Protein AF-A0A2E4YVD0-F1 (afdb_monomer_lite)

Structure (mmCIF, N/CA/C/O backbone):
data_AF-A0A2E4YVD0-F1
#
_entry.id   AF-A0A2E4YVD0-F1
#
loop_
_atom_site.group_PDB
_atom_site.id
_atom_site.type_symbol
_atom_site.label_atom_id
_atom_site.label_alt_id
_atom_site.label_comp_id
_atom_site.label_asym_id
_atom_site.label_entity_id
_atom_site.label_seq_id
_atom_site.pdbx_PDB_ins_code
_atom_site.Cartn_x
_atom_site.Cartn_y
_atom_site.Cartn_z
_atom_site.occupancy
_atom_site.B_iso_or_equiv
_atom_site.auth_seq_id
_atom_site.auth_comp_id
_atom_site.auth_asym_id
_atom_site.auth_atom_id
_atom_site.pdbx_PDB_model_num
ATOM 1 N N . MET A 1 1 ? -2.097 6.123 -30.247 1.00 41.38 1 MET A N 1
ATOM 2 C CA . MET A 1 1 ? -0.777 6.631 -29.823 1.00 41.38 1 MET A CA 1
ATOM 3 C C . MET A 1 1 ? -0.815 6.851 -28.323 1.00 41.38 1 MET A C 1
ATOM 5 O O . MET A 1 1 ? -1.571 7.723 -27.912 1.00 41.38 1 MET A O 1
ATOM 9 N N . PRO A 1 2 ? -0.069 6.087 -27.513 1.00 35.62 2 PRO A N 1
ATOM 10 C CA . PRO A 1 2 ? 0.129 6.422 -26.116 1.00 35.62 2 PRO A CA 1
ATOM 11 C C . PRO A 1 2 ? 1.490 7.094 -25.900 1.00 35.62 2 PRO A C 1
ATOM 13 O O . PRO A 1 2 ? 2.482 6.815 -26.574 1.00 35.62 2 PRO A O 1
ATOM 16 N N . SER A 1 3 ? 1.457 8.047 -24.979 1.00 34.56 3 SER A N 1
ATOM 17 C CA . SER A 1 3 ? 2.511 8.966 -24.577 1.00 34.56 3 SER A CA 1
ATOM 18 C C . SER A 1 3 ? 3.773 8.243 -24.097 1.00 34.56 3 SER A C 1
ATOM 20 O O . SER A 1 3 ? 3.730 7.473 -23.145 1.00 34.56 3 SER A O 1
ATOM 22 N N . ARG A 1 4 ? 4.912 8.542 -24.733 1.00 48.78 4 ARG A N 1
ATOM 23 C CA . ARG A 1 4 ? 6.251 8.249 -24.206 1.00 48.78 4 ARG A CA 1
ATOM 24 C C . ARG A 1 4 ? 6.602 9.266 -23.115 1.00 48.78 4 ARG A C 1
ATOM 26 O O . ARG A 1 4 ? 6.643 10.455 -23.429 1.00 48.78 4 ARG A O 1
ATOM 33 N N . ARG A 1 5 ? 6.915 8.779 -21.906 1.00 38.34 5 ARG A N 1
ATOM 34 C CA . ARG A 1 5 ? 7.848 9.286 -20.857 1.00 38.34 5 ARG A CA 1
ATOM 35 C C . ARG A 1 5 ? 7.338 8.751 -19.505 1.00 38.34 5 ARG A C 1
ATOM 37 O O . ARG A 1 5 ? 6.190 9.005 -19.177 1.00 38.34 5 ARG A O 1
ATOM 44 N N . ARG A 1 6 ? 8.129 8.027 -18.713 1.00 40.31 6 ARG A N 1
ATOM 45 C CA . ARG A 1 6 ? 9.456 8.423 -18.222 1.00 40.31 6 ARG A CA 1
ATOM 46 C C . ARG A 1 6 ? 10.427 7.239 -18.132 1.00 40.31 6 ARG A C 1
ATOM 48 O O . ARG A 1 6 ? 10.101 6.192 -17.603 1.00 40.31 6 ARG A O 1
ATOM 55 N N . PHE A 1 7 ? 11.624 7.479 -18.656 1.00 41.34 7 PHE A N 1
ATOM 56 C CA . PHE A 1 7 ? 12.872 6.900 -18.170 1.00 41.34 7 PHE A CA 1
ATOM 57 C C . PHE A 1 7 ? 13.114 7.477 -16.768 1.00 41.34 7 PHE A C 1
ATOM 59 O O . PHE A 1 7 ? 12.978 8.697 -16.627 1.00 41.34 7 PHE A O 1
ATOM 66 N N . TYR A 1 8 ? 13.507 6.657 -15.796 1.00 37.94 8 TYR A N 1
ATOM 67 C CA . TYR A 1 8 ? 14.060 7.114 -14.518 1.00 37.94 8 TYR A CA 1
ATOM 68 C C . TYR A 1 8 ? 15.591 6.928 -14.564 1.00 37.94 8 TYR A C 1
ATOM 70 O O . TYR A 1 8 ? 16.071 5.799 -14.566 1.00 37.94 8 TYR A O 1
ATOM 78 N N . PRO A 1 9 ? 16.376 8.014 -14.749 1.00 37.69 9 PRO A N 1
ATOM 79 C CA . PRO A 1 9 ? 17.818 7.974 -14.982 1.00 37.69 9 PRO A CA 1
ATOM 80 C C . PRO A 1 9 ? 18.617 8.407 -13.739 1.00 37.69 9 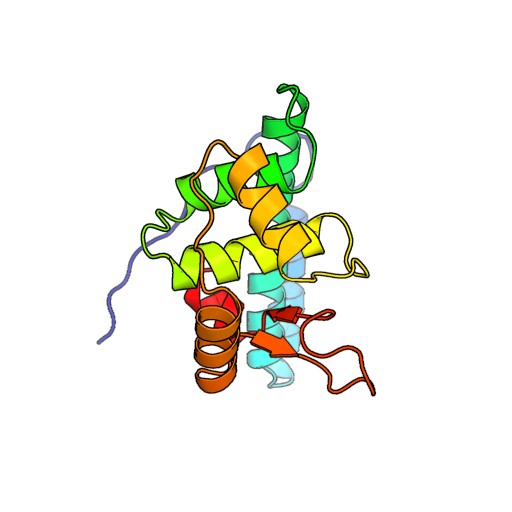PRO A C 1
ATOM 82 O O . PRO A 1 9 ? 19.444 9.318 -13.795 1.00 37.69 9 PRO A O 1
ATOM 85 N N . SER A 1 10 ? 18.370 7.749 -12.618 1.00 39.62 10 SER A N 1
ATOM 86 C CA . SER A 1 10 ? 19.106 7.868 -11.358 1.00 39.62 10 SER A CA 1
ATOM 87 C C . SER A 1 10 ? 18.782 6.568 -10.635 1.00 39.62 10 SER A C 1
ATOM 89 O O . SER A 1 10 ? 17.618 6.368 -10.353 1.00 39.62 10 SER A O 1
ATOM 91 N N . VAL A 1 11 ? 19.655 5.562 -10.531 1.00 43.06 11 VAL A N 1
ATOM 92 C CA . VAL A 1 11 ? 20.504 5.354 -9.336 1.00 43.06 11 VAL A CA 1
ATOM 93 C C . VAL A 1 11 ? 21.575 4.262 -9.606 1.00 43.06 11 VAL A C 1
ATOM 95 O O . VAL A 1 11 ? 22.081 3.595 -8.725 1.00 43.06 11 VAL A O 1
ATOM 98 N N . LEU A 1 12 ? 22.073 4.116 -10.839 1.00 41.41 12 LEU A N 1
ATOM 99 C CA . LEU A 1 12 ? 23.092 3.090 -11.171 1.00 41.41 12 LEU A CA 1
ATOM 100 C C . LEU A 1 12 ? 24.544 3.513 -10.864 1.00 41.41 12 LEU A C 1
ATOM 102 O O . LEU A 1 12 ? 25.450 3.341 -11.681 1.00 41.41 12 LEU A O 1
ATOM 106 N N . LYS A 1 13 ? 24.784 4.150 -9.714 1.00 40.31 13 LYS A N 1
ATOM 107 C CA . LYS A 1 13 ? 26.133 4.543 -9.271 1.00 40.31 13 LYS A CA 1
ATOM 108 C C . LYS A 1 13 ? 26.234 4.558 -7.751 1.00 40.31 13 LYS A C 1
ATOM 110 O O . LYS A 1 13 ? 26.283 5.636 -7.162 1.00 40.31 13 LYS A O 1
ATOM 115 N N . ARG A 1 14 ? 26.366 3.393 -7.133 1.00 42.78 14 ARG A N 1
ATOM 116 C CA . ARG A 1 14 ? 27.206 3.134 -5.949 1.00 42.78 14 ARG A CA 1
ATOM 117 C C . ARG A 1 14 ? 27.085 1.649 -5.624 1.00 42.78 14 ARG A C 1
ATOM 119 O O . ARG A 1 14 ? 26.132 1.027 -6.045 1.00 42.78 14 ARG A O 1
ATOM 126 N N . GLU A 1 15 ? 28.096 1.103 -4.962 1.00 37.88 15 GLU A N 1
ATOM 127 C CA . GLU A 1 15 ? 28.134 -0.299 -4.525 1.00 37.88 15 GLU A CA 1
ATOM 128 C C . GLU A 1 15 ? 28.306 -1.360 -5.626 1.00 37.88 15 GLU A C 1
ATOM 130 O O . GLU A 1 15 ? 27.468 -2.226 -5.758 1.00 37.88 15 GLU A O 1
ATOM 135 N N . GLY A 1 16 ? 29.415 -1.333 -6.382 1.00 40.91 16 GLY A N 1
ATOM 136 C CA . GLY A 1 16 ? 30.195 -2.525 -6.803 1.00 40.91 16 GLY A CA 1
ATOM 137 C C . GLY A 1 16 ? 29.531 -3.792 -7.388 1.00 40.91 16 GLY A C 1
ATOM 138 O O . GLY A 1 16 ? 30.249 -4.765 -7.604 1.00 40.91 16 GLY A O 1
ATOM 139 N N . VAL A 1 17 ? 28.232 -3.809 -7.659 1.00 44.00 17 VAL A N 1
ATOM 140 C CA . VAL A 1 17 ? 27.525 -4.806 -8.449 1.00 44.00 17 VAL A CA 1
ATOM 141 C C . VAL A 1 17 ? 27.811 -4.445 -9.893 1.00 44.00 17 VAL A C 1
ATOM 143 O O . VAL A 1 17 ? 27.677 -3.285 -10.299 1.00 44.00 17 VAL A O 1
ATOM 146 N N . ASP A 1 18 ? 28.275 -5.419 -10.669 1.00 43.25 18 ASP A N 1
ATOM 147 C CA . ASP A 1 18 ? 28.475 -5.224 -12.096 1.00 43.25 18 ASP A CA 1
ATOM 148 C C . ASP A 1 18 ? 27.095 -5.105 -12.758 1.00 43.25 18 ASP A C 1
ATOM 150 O O . ASP A 1 18 ? 26.485 -6.074 -13.201 1.00 43.25 18 ASP A O 1
ATOM 154 N N . THR A 1 19 ? 26.563 -3.886 -12.736 1.00 42.09 19 THR A N 1
ATOM 155 C CA . THR A 1 19 ? 25.286 -3.492 -13.344 1.00 42.09 19 THR A CA 1
ATOM 156 C C . THR A 1 19 ? 25.254 -3.773 -14.843 1.00 42.09 19 THR A C 1
ATOM 158 O O . THR A 1 19 ? 24.177 -3.876 -15.420 1.00 42.09 19 THR A O 1
ATOM 161 N N . GLU A 1 20 ? 26.415 -3.930 -15.485 1.00 45.88 20 GLU A N 1
ATOM 162 C CA . GLU A 1 20 ? 26.503 -4.399 -16.862 1.00 45.88 20 GLU A CA 1
ATOM 163 C C . GLU A 1 20 ? 26.180 -5.895 -16.948 1.00 45.88 20 GLU A C 1
ATOM 165 O O . GLU A 1 20 ? 25.508 -6.298 -17.888 1.00 45.88 20 GLU A O 1
ATOM 170 N N . PHE A 1 21 ? 26.565 -6.691 -15.944 1.00 37.34 21 PHE A N 1
ATOM 171 C CA . PHE A 1 21 ? 26.339 -8.136 -15.861 1.00 37.34 21 PHE A CA 1
ATOM 172 C C . PHE A 1 21 ? 24.881 -8.499 -15.549 1.00 37.34 21 PHE A C 1
ATOM 174 O O . PHE A 1 21 ? 24.301 -9.302 -16.270 1.00 37.34 21 PHE A O 1
ATOM 181 N N . VAL A 1 22 ? 24.254 -7.858 -14.552 1.00 44.34 22 VAL A N 1
ATOM 182 C CA . VAL A 1 22 ? 22.814 -8.049 -14.252 1.00 44.34 22 VAL A CA 1
ATOM 183 C C . VAL A 1 22 ? 21.962 -7.635 -15.456 1.00 44.34 22 VAL A C 1
ATOM 185 O O . VAL A 1 22 ? 21.057 -8.350 -15.880 1.00 44.34 22 VAL A O 1
ATOM 188 N N . ARG A 1 23 ? 22.318 -6.516 -16.094 1.00 45.94 23 ARG A N 1
ATOM 189 C CA . ARG A 1 23 ? 21.665 -6.040 -17.316 1.00 45.94 23 ARG A CA 1
ATOM 190 C C . ARG A 1 23 ? 21.893 -6.970 -18.511 1.00 45.94 23 ARG A C 1
ATOM 192 O O . ARG A 1 23 ? 20.965 -7.156 -19.296 1.00 45.94 23 ARG A O 1
ATOM 199 N N . LEU A 1 24 ? 23.086 -7.557 -18.649 1.00 47.72 24 LEU A N 1
ATOM 200 C CA . LEU A 1 24 ? 23.384 -8.540 -19.694 1.00 47.72 24 LEU A CA 1
ATOM 201 C C . LEU A 1 24 ? 22.616 -9.844 -19.481 1.00 47.72 24 LEU A C 1
ATOM 203 O O . LEU A 1 24 ? 22.123 -10.397 -20.458 1.00 47.72 24 LEU A O 1
ATOM 207 N N . ASP A 1 25 ? 22.517 -10.332 -18.244 1.00 50.22 25 ASP A N 1
ATOM 208 C CA . ASP A 1 25 ? 21.791 -11.563 -17.923 1.00 50.22 25 ASP A CA 1
ATOM 209 C C . ASP A 1 25 ? 20.289 -11.379 -18.177 1.00 50.22 25 ASP A C 1
ATOM 211 O O . ASP A 1 25 ? 19.681 -12.209 -18.854 1.00 50.22 25 ASP A O 1
ATOM 215 N N . ILE A 1 26 ? 19.706 -10.241 -17.780 1.00 52.19 26 ILE A N 1
ATOM 216 C CA . ILE A 1 26 ? 18.311 -9.897 -18.104 1.00 52.19 26 ILE A CA 1
ATOM 217 C C . ILE A 1 26 ? 18.105 -9.754 -19.625 1.00 52.19 26 ILE A C 1
ATOM 219 O O . ILE A 1 26 ? 17.111 -10.250 -20.158 1.00 52.19 26 ILE A O 1
ATOM 223 N N . GLU A 1 27 ? 19.034 -9.133 -20.364 1.00 54.91 27 GLU A N 1
ATOM 224 C CA . GLU A 1 27 ? 18.951 -9.041 -21.832 1.00 54.91 27 GLU A CA 1
ATOM 225 C C . GLU A 1 27 ? 19.084 -10.414 -22.518 1.00 54.91 27 GLU A C 1
ATOM 227 O O . GLU A 1 27 ? 18.364 -10.697 -23.480 1.00 54.91 27 GLU A O 1
ATOM 232 N N . HIS A 1 28 ? 19.977 -11.283 -22.038 1.00 53.81 28 HIS A N 1
ATOM 233 C CA . HIS A 1 28 ? 20.247 -12.594 -22.631 1.00 53.81 28 HIS A CA 1
ATOM 234 C C . HIS A 1 28 ? 19.127 -13.599 -22.330 1.00 53.81 28 HIS A C 1
ATOM 236 O O . HIS A 1 28 ? 18.687 -14.333 -23.222 1.00 53.81 28 HIS A O 1
ATOM 242 N N . GLU A 1 29 ? 18.623 -13.626 -21.095 1.00 53.66 29 GLU A N 1
ATOM 243 C CA . GLU A 1 29 ? 17.485 -14.464 -20.712 1.00 53.66 29 GLU A CA 1
ATOM 244 C C . GLU A 1 29 ? 16.168 -13.923 -21.269 1.00 53.66 29 GLU A C 1
ATOM 246 O O . GLU A 1 29 ? 15.368 -14.701 -21.790 1.00 53.66 29 GLU A O 1
ATOM 251 N N . GLY A 1 30 ? 15.995 -12.599 -21.313 1.00 55.78 30 GLY A N 1
ATOM 252 C CA . GLY A 1 30 ? 14.864 -11.947 -21.969 1.00 55.78 30 GLY A CA 1
ATOM 253 C C . GLY A 1 30 ? 14.760 -12.299 -23.455 1.00 55.78 30 GLY A C 1
ATOM 254 O O . GLY A 1 30 ? 13.661 -12.543 -23.954 1.00 55.78 30 GLY A O 1
ATOM 255 N N . GLN A 1 31 ? 15.888 -12.424 -24.168 1.00 57.69 31 GLN A N 1
ATOM 256 C CA . GLN A 1 31 ? 15.892 -12.930 -25.547 1.00 57.69 31 GLN A CA 1
ATOM 257 C C . GLN A 1 31 ? 15.474 -14.403 -25.645 1.00 57.69 31 GLN A C 1
ATOM 259 O O . GLN A 1 31 ? 14.759 -14.752 -26.584 1.00 57.69 31 GLN A O 1
ATOM 264 N N . ARG A 1 32 ? 15.855 -15.263 -24.689 1.00 54.97 32 ARG A N 1
ATOM 265 C CA . ARG A 1 32 ? 15.375 -16.659 -24.648 1.00 54.97 32 ARG A CA 1
ATOM 266 C C . ARG A 1 32 ? 13.869 -16.736 -24.396 1.00 54.97 32 ARG A C 1
ATOM 268 O O . ARG A 1 32 ? 13.174 -17.431 -25.130 1.00 54.97 32 ARG A O 1
ATOM 275 N N . TRP A 1 33 ? 13.349 -15.974 -23.441 1.00 54.06 33 TRP A N 1
ATOM 276 C CA . TRP A 1 33 ? 11.920 -15.954 -23.108 1.00 54.06 33 TRP A CA 1
ATOM 277 C C . TRP A 1 33 ? 11.053 -15.341 -24.220 1.00 54.06 33 TRP A C 1
ATOM 279 O O . TRP A 1 33 ? 9.952 -15.822 -24.490 1.00 54.06 33 TRP A O 1
ATOM 289 N N . LEU A 1 34 ? 11.571 -14.342 -24.946 1.00 57.97 34 LEU A N 1
ATOM 290 C CA . LEU A 1 34 ? 10.938 -13.807 -26.159 1.00 57.97 34 LEU A CA 1
ATOM 291 C C . LEU A 1 34 ? 10.873 -14.838 -27.298 1.00 57.97 34 LEU A C 1
ATOM 293 O O . LEU A 1 34 ? 9.924 -14.815 -28.082 1.00 57.97 34 LEU A O 1
ATOM 297 N N . ILE A 1 35 ? 11.856 -15.740 -27.396 1.00 58.88 35 ILE A N 1
ATOM 298 C CA . ILE A 1 35 ? 11.856 -16.852 -28.363 1.00 58.88 35 ILE A CA 1
ATOM 299 C C . ILE A 1 35 ? 10.859 -17.946 -27.945 1.00 58.88 35 ILE A C 1
ATOM 301 O O . ILE A 1 35 ? 10.233 -18.560 -28.809 1.00 58.88 35 ILE A O 1
ATOM 305 N N . GLU A 1 36 ? 10.677 -18.167 -26.641 1.00 58.19 36 GLU A N 1
ATOM 306 C CA . GLU A 1 36 ? 9.733 -19.145 -26.077 1.00 58.19 36 GLU A CA 1
ATOM 307 C C . GLU A 1 36 ? 8.274 -18.644 -26.044 1.00 58.19 36 GLU A C 1
ATOM 309 O O . GLU A 1 36 ? 7.352 -19.445 -25.896 1.00 58.19 36 GLU A O 1
ATOM 314 N N . GLY A 1 37 ? 8.049 -17.349 -26.303 1.00 54.22 37 GLY A N 1
ATOM 315 C CA . GLY A 1 37 ? 6.736 -16.770 -26.605 1.00 54.22 37 GLY A CA 1
ATOM 316 C C . GLY A 1 37 ? 5.976 -16.195 -25.412 1.00 54.22 37 GLY A C 1
ATOM 317 O O . GLY A 1 37 ? 4.810 -15.835 -25.569 1.00 54.22 37 GLY A O 1
ATOM 318 N N . ASP A 1 38 ? 6.612 -16.068 -24.249 1.00 67.00 38 ASP A N 1
ATOM 319 C CA . ASP A 1 38 ? 5.931 -15.681 -23.011 1.00 67.00 38 ASP A CA 1
ATOM 320 C C . ASP A 1 38 ? 6.320 -14.257 -22.575 1.00 67.00 38 ASP A C 1
ATOM 322 O O . ASP A 1 38 ? 7.031 -14.026 -21.597 1.00 67.00 38 ASP A O 1
ATOM 326 N N . LEU A 1 39 ? 5.878 -13.270 -23.365 1.00 62.47 39 LEU A N 1
ATOM 327 C CA . LEU A 1 39 ? 6.110 -11.840 -23.112 1.00 62.47 39 LEU A CA 1
ATOM 328 C C . LEU A 1 39 ? 5.628 -11.415 -21.714 1.00 62.47 39 LEU A C 1
ATOM 330 O O . LEU A 1 39 ? 6.244 -10.552 -21.094 1.00 62.47 39 LEU A O 1
ATOM 334 N N . ASP A 1 40 ? 4.573 -12.051 -21.204 1.00 62.69 40 ASP A N 1
ATOM 335 C CA . ASP A 1 40 ? 4.034 -11.781 -19.872 1.00 62.69 40 ASP A CA 1
ATOM 336 C C . ASP A 1 40 ? 5.003 -12.218 -18.761 1.00 62.69 40 ASP A C 1
ATOM 338 O O . ASP A 1 40 ? 5.065 -11.568 -17.719 1.00 62.69 40 ASP A O 1
ATOM 342 N N . ILE A 1 41 ? 5.800 -13.275 -18.972 1.00 67.31 41 ILE A N 1
ATOM 343 C CA . ILE A 1 41 ? 6.865 -13.671 -18.034 1.00 67.31 41 ILE A CA 1
ATOM 344 C C . ILE A 1 41 ? 7.992 -12.639 -18.036 1.00 67.31 41 ILE A C 1
ATOM 346 O O . ILE A 1 41 ? 8.452 -12.245 -16.968 1.00 67.31 41 ILE A O 1
ATOM 350 N N . VAL A 1 42 ? 8.409 -12.180 -19.220 1.00 65.56 42 VAL A N 1
ATOM 351 C CA . VAL A 1 42 ? 9.481 -11.180 -19.358 1.00 65.56 42 VAL A CA 1
ATOM 352 C C . VAL A 1 42 ? 9.097 -9.872 -18.672 1.00 65.56 42 VAL A C 1
ATOM 354 O O . VAL A 1 42 ? 9.893 -9.322 -17.919 1.00 65.56 42 VAL A O 1
ATOM 357 N N . LEU A 1 43 ? 7.880 -9.380 -18.922 1.00 65.38 43 LEU A N 1
ATOM 358 C CA . LEU A 1 43 ? 7.396 -8.132 -18.334 1.00 65.38 43 LEU A CA 1
ATOM 359 C C . LEU A 1 43 ? 7.281 -8.239 -16.813 1.00 65.38 43 LEU A C 1
ATOM 361 O O . LEU A 1 43 ? 7.795 -7.370 -16.124 1.00 65.38 43 LEU A O 1
ATOM 365 N N . ARG A 1 44 ? 6.717 -9.338 -16.291 1.00 66.75 44 ARG A N 1
ATOM 366 C CA . ARG A 1 44 ? 6.627 -9.562 -14.841 1.00 66.75 44 ARG A CA 1
ATOM 367 C C . ARG A 1 44 ? 7.999 -9.561 -14.172 1.00 66.75 44 ARG A C 1
ATOM 369 O O . ARG A 1 44 ? 8.155 -8.960 -13.123 1.00 66.75 44 ARG A O 1
ATOM 376 N N . ARG A 1 45 ? 8.990 -10.206 -14.794 1.00 67.31 45 ARG A N 1
ATOM 377 C CA . ARG A 1 45 ? 10.363 -10.251 -14.279 1.00 67.31 45 ARG A CA 1
ATOM 378 C C . ARG A 1 45 ? 10.995 -8.860 -14.242 1.00 67.31 45 ARG A C 1
ATOM 380 O O . ARG A 1 45 ? 11.640 -8.516 -13.269 1.00 67.31 45 ARG A O 1
ATOM 387 N N . ILE A 1 46 ? 10.808 -8.065 -15.297 1.00 67.75 46 ILE A N 1
ATOM 388 C CA . ILE A 1 46 ? 11.312 -6.686 -15.342 1.00 67.75 46 ILE A CA 1
ATOM 389 C C . ILE A 1 46 ? 10.644 -5.831 -14.258 1.00 67.75 46 ILE A C 1
ATOM 391 O O . ILE A 1 46 ? 11.344 -5.084 -13.585 1.00 67.75 46 ILE A O 1
ATOM 395 N N . ASP A 1 47 ? 9.327 -5.957 -14.079 1.00 66.75 47 ASP A N 1
ATOM 396 C CA . ASP A 1 47 ? 8.586 -5.230 -13.042 1.00 66.75 47 ASP A CA 1
ATOM 397 C C . ASP A 1 47 ? 9.062 -5.648 -11.629 1.00 66.75 47 ASP A C 1
ATOM 399 O O . ASP A 1 47 ? 9.312 -4.792 -10.786 1.00 66.75 47 ASP A O 1
ATOM 403 N N . GLU A 1 48 ? 9.289 -6.947 -11.386 1.00 71.69 48 GLU A N 1
ATOM 404 C CA . GLU A 1 48 ? 9.837 -7.470 -10.120 1.00 71.69 48 GLU A CA 1
ATOM 405 C C . GLU A 1 48 ? 11.227 -6.899 -9.790 1.00 71.69 48 GLU A C 1
ATOM 407 O O . GLU A 1 48 ? 11.454 -6.478 -8.659 1.00 71.69 48 GLU A O 1
ATOM 412 N N . GLU A 1 49 ? 12.138 -6.851 -10.766 1.00 72.25 49 GLU A N 1
ATOM 413 C CA . GLU A 1 49 ? 13.499 -6.324 -10.568 1.00 72.25 49 GLU A CA 1
ATOM 414 C C . GLU A 1 49 ? 13.480 -4.803 -10.327 1.00 72.25 49 GLU A C 1
ATOM 416 O O . GLU A 1 49 ? 14.195 -4.298 -9.466 1.00 72.25 49 GLU A O 1
ATOM 421 N N . ILE A 1 50 ? 12.619 -4.058 -11.035 1.00 70.00 50 ILE A N 1
ATOM 422 C CA . ILE A 1 50 ? 12.440 -2.613 -10.805 1.00 70.00 50 ILE A CA 1
ATOM 423 C C . ILE A 1 50 ? 11.903 -2.351 -9.392 1.00 70.00 50 ILE A C 1
ATOM 425 O O . ILE A 1 50 ? 12.352 -1.423 -8.719 1.00 70.00 50 ILE A O 1
ATOM 429 N N . GLU A 1 51 ? 10.930 -3.143 -8.945 1.00 70.50 51 GLU A N 1
ATOM 430 C CA . GLU A 1 51 ? 10.367 -3.046 -7.599 1.00 70.50 51 GLU A CA 1
ATOM 431 C C . GLU A 1 51 ? 11.427 -3.346 -6.528 1.00 70.50 51 GLU A C 1
ATOM 433 O O . GLU A 1 51 ? 11.509 -2.618 -5.536 1.00 70.50 51 GLU A O 1
ATOM 438 N N . GLU A 1 52 ? 12.258 -4.372 -6.734 1.00 72.75 52 GLU A N 1
ATOM 439 C CA . GLU A 1 52 ? 13.355 -4.729 -5.829 1.00 72.75 52 GLU A CA 1
ATOM 440 C C . GLU A 1 52 ? 14.390 -3.600 -5.716 1.00 72.75 52 GLU A C 1
ATOM 442 O O . GLU A 1 52 ? 14.701 -3.190 -4.596 1.00 72.75 52 GLU A O 1
ATOM 447 N N . ASP A 1 53 ? 14.818 -3.015 -6.840 1.00 70.81 53 ASP A N 1
ATOM 448 C CA . ASP A 1 53 ? 15.745 -1.874 -6.872 1.00 70.81 53 ASP A CA 1
ATOM 449 C C . ASP A 1 53 ? 15.197 -0.665 -6.086 1.00 70.81 53 ASP A C 1
ATOM 451 O O . ASP A 1 53 ? 15.899 -0.061 -5.267 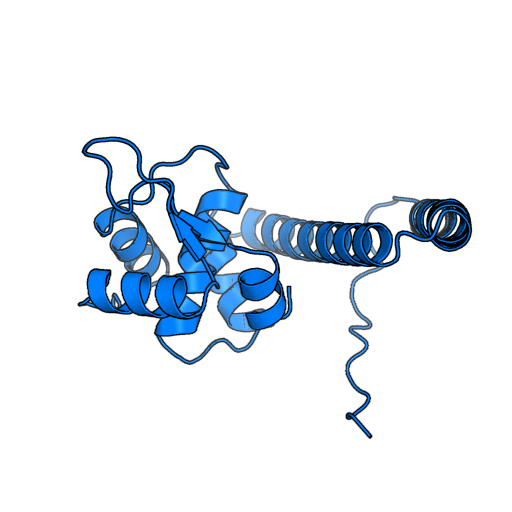1.00 70.81 53 ASP A O 1
ATOM 455 N N . ILE A 1 54 ? 13.921 -0.312 -6.302 1.00 71.75 54 ILE A N 1
ATOM 456 C CA . ILE A 1 54 ? 13.262 0.803 -5.598 1.00 71.75 54 ILE A CA 1
ATOM 457 C C . ILE A 1 54 ? 13.208 0.523 -4.092 1.00 71.75 54 ILE A C 1
ATOM 459 O O . ILE A 1 54 ? 13.487 1.404 -3.274 1.00 71.75 54 ILE A O 1
ATOM 463 N N . LEU A 1 55 ? 12.836 -0.698 -3.698 1.00 69.50 55 LEU A N 1
ATOM 464 C CA . LEU A 1 55 ? 12.744 -1.075 -2.290 1.00 69.50 55 LEU A CA 1
ATOM 465 C C . LEU A 1 55 ? 14.119 -1.120 -1.615 1.00 69.50 55 LEU A C 1
ATOM 467 O O . LEU A 1 55 ? 14.220 -0.714 -0.455 1.00 69.50 55 LEU A O 1
ATOM 471 N N . GLU A 1 56 ? 15.164 -1.569 -2.310 1.00 72.75 56 GLU A N 1
ATOM 472 C CA . GLU A 1 56 ? 16.533 -1.583 -1.796 1.00 72.75 56 GLU A CA 1
ATOM 473 C C . GLU A 1 56 ? 17.055 -0.160 -1.559 1.00 72.75 56 GLU A C 1
ATOM 475 O O . GLU A 1 56 ? 17.541 0.132 -0.463 1.00 72.75 56 GLU A O 1
ATOM 480 N N . GLU A 1 57 ? 16.864 0.764 -2.507 1.00 67.75 57 GLU A N 1
ATOM 481 C CA . GLU A 1 57 ? 17.250 2.174 -2.347 1.00 67.75 57 GLU A CA 1
ATOM 482 C C . GLU A 1 57 ? 16.519 2.837 -1.168 1.00 67.75 57 GLU A C 1
ATOM 484 O O . GLU A 1 57 ? 17.116 3.547 -0.344 1.00 67.75 57 GLU A O 1
ATOM 489 N N . ILE A 1 58 ? 15.216 2.579 -1.053 1.00 67.69 58 ILE A N 1
ATOM 490 C CA . ILE A 1 58 ? 14.403 3.070 0.058 1.00 67.69 58 ILE A CA 1
ATOM 491 C C . ILE A 1 58 ? 14.894 2.472 1.379 1.00 67.69 58 ILE A C 1
ATOM 493 O O . ILE A 1 58 ? 15.012 3.191 2.377 1.00 67.69 58 ILE A O 1
ATOM 497 N N . ALA A 1 59 ? 15.218 1.179 1.412 1.00 66.69 59 ALA A N 1
ATOM 498 C CA . ALA A 1 59 ? 15.762 0.520 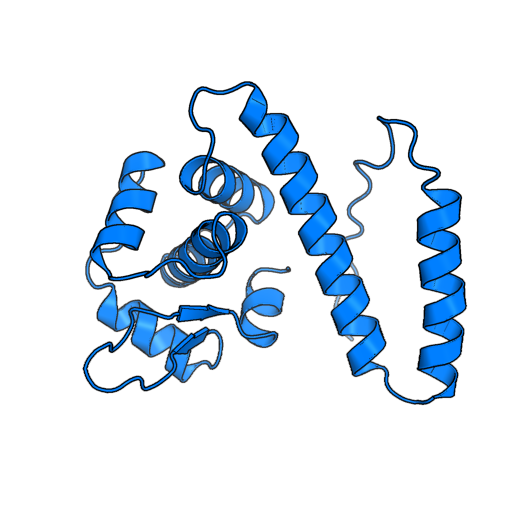2.592 1.00 66.69 59 ALA A CA 1
ATOM 499 C C . ALA A 1 59 ? 17.128 1.105 2.986 1.00 66.69 59 ALA A C 1
ATOM 501 O O . ALA A 1 59 ? 17.381 1.339 4.166 1.00 66.69 59 ALA A O 1
ATOM 502 N N . GLU A 1 60 ? 18.011 1.393 2.030 1.00 68.00 60 GLU A N 1
ATOM 503 C CA . GLU A 1 60 ? 19.295 2.046 2.296 1.00 68.00 60 GLU A CA 1
ATOM 504 C C . GLU A 1 60 ? 19.147 3.475 2.816 1.00 68.00 60 GLU A C 1
ATOM 506 O O . GLU A 1 60 ? 19.833 3.858 3.767 1.00 68.00 60 GLU A O 1
ATOM 511 N N . SER A 1 61 ? 18.210 4.237 2.258 1.00 61.12 61 SER A N 1
ATOM 512 C CA . SER A 1 61 ? 17.923 5.605 2.691 1.00 61.12 61 SER A CA 1
ATOM 513 C C . SER A 1 61 ? 17.319 5.633 4.102 1.00 61.12 61 SER A C 1
ATOM 515 O O . SER A 1 61 ? 17.724 6.434 4.949 1.00 61.12 61 SER A O 1
ATOM 517 N N . THR A 1 62 ? 16.422 4.690 4.403 1.00 57.25 62 THR A N 1
ATOM 518 C CA . THR A 1 62 ? 15.742 4.580 5.706 1.00 57.25 62 THR A CA 1
ATOM 519 C C . THR A 1 62 ? 16.595 3.939 6.804 1.00 57.25 62 THR A C 1
ATOM 521 O O . THR A 1 62 ? 16.325 4.185 7.975 1.00 57.25 62 THR A O 1
ATOM 524 N N . LYS A 1 63 ? 17.685 3.215 6.488 1.00 55.03 63 LYS A N 1
ATOM 525 C CA . LYS A 1 63 ? 18.668 2.722 7.488 1.00 55.03 63 LYS A CA 1
ATOM 526 C C . LYS A 1 63 ? 19.291 3.842 8.335 1.00 55.03 63 LYS A C 1
ATOM 528 O O . LYS A 1 63 ? 19.845 3.561 9.398 1.00 55.03 63 LYS A O 1
ATOM 533 N N . THR A 1 64 ? 19.246 5.088 7.861 1.00 48.78 64 THR A N 1
ATOM 534 C CA . THR A 1 64 ? 19.799 6.255 8.567 1.00 48.78 64 THR A CA 1
ATOM 535 C C . THR A 1 64 ? 18.790 6.986 9.455 1.00 48.78 64 THR A C 1
ATOM 537 O O . THR A 1 64 ? 19.203 7.758 10.321 1.00 48.78 64 THR A O 1
ATOM 540 N N . GLU A 1 65 ? 17.493 6.708 9.305 1.00 46.50 65 GLU A N 1
ATOM 541 C CA . GLU A 1 65 ? 16.422 7.303 10.104 1.00 46.50 65 GLU A CA 1
ATOM 542 C C . GLU A 1 65 ? 15.869 6.286 11.116 1.00 46.50 65 GLU A C 1
ATOM 544 O O . GLU A 1 65 ? 15.819 5.086 10.863 1.00 46.50 65 GLU A O 1
ATOM 549 N N . GLU A 1 66 ? 15.408 6.742 12.285 1.00 47.31 66 GLU A N 1
ATOM 550 C CA . GLU A 1 66 ? 14.804 5.880 13.322 1.00 47.31 66 GLU A CA 1
ATOM 551 C C . GLU A 1 66 ? 13.511 5.159 12.856 1.00 47.31 66 GLU A C 1
ATOM 553 O O . GLU A 1 66 ? 12.956 4.341 13.591 1.00 47.31 66 GLU A O 1
ATOM 558 N N . VAL A 1 67 ? 13.042 5.417 11.628 1.00 50.72 67 VAL A N 1
ATOM 559 C CA . VAL A 1 67 ? 11.849 4.830 10.996 1.00 50.72 67 VAL A CA 1
ATOM 560 C C . VAL A 1 67 ? 12.234 3.631 10.112 1.00 50.72 67 VAL A C 1
ATOM 562 O O . VAL A 1 67 ? 11.892 3.546 8.936 1.00 50.72 67 VAL A O 1
ATOM 565 N N . GLY A 1 68 ? 12.964 2.671 10.680 1.00 58.72 68 GLY A N 1
ATOM 566 C CA . GLY A 1 68 ? 13.230 1.390 10.025 1.00 58.72 68 GLY A CA 1
ATOM 567 C C . GLY A 1 68 ? 11.994 0.486 10.077 1.00 58.72 68 GLY A C 1
ATOM 568 O O . GLY A 1 68 ? 11.590 0.055 11.155 1.00 58.72 68 GLY A O 1
ATOM 569 N N . GLY A 1 69 ? 11.374 0.197 8.930 1.00 79.19 69 GLY A N 1
ATOM 570 C CA . GLY A 1 69 ? 10.236 -0.725 8.825 1.00 79.19 69 GLY A CA 1
ATOM 571 C C . GLY A 1 69 ? 9.191 -0.292 7.797 1.00 79.19 69 GLY A C 1
ATOM 572 O O . GLY A 1 69 ? 9.437 0.573 6.959 1.00 79.19 69 GLY A O 1
ATOM 573 N N . ALA A 1 70 ? 7.991 -0.872 7.877 1.00 85.44 70 ALA A N 1
ATOM 574 C CA . ALA A 1 70 ? 6.949 -0.666 6.868 1.00 85.44 70 ALA A CA 1
ATOM 575 C C . ALA A 1 70 ? 6.530 0.808 6.731 1.00 85.44 70 ALA A C 1
ATOM 577 O O . ALA A 1 70 ? 6.192 1.239 5.635 1.00 85.44 70 ALA A O 1
ATOM 578 N N . ALA A 1 71 ? 6.560 1.590 7.820 1.00 88.88 71 ALA A N 1
ATOM 579 C CA . ALA A 1 71 ? 6.199 3.012 7.803 1.00 88.88 71 ALA A CA 1
ATOM 580 C C . ALA A 1 71 ? 7.217 3.877 7.038 1.00 88.88 71 ALA A C 1
ATOM 582 O O . ALA A 1 71 ? 6.817 4.818 6.352 1.00 88.88 71 ALA A O 1
ATOM 583 N N . GLY A 1 72 ? 8.508 3.535 7.113 1.00 86.69 72 GLY A N 1
ATOM 584 C CA . GLY A 1 72 ? 9.566 4.198 6.348 1.00 86.69 72 GLY A CA 1
ATOM 585 C C . GLY A 1 72 ? 9.425 3.904 4.858 1.00 86.69 72 GLY A C 1
ATOM 586 O O . GLY A 1 72 ? 9.354 4.831 4.057 1.00 86.69 72 GLY A O 1
ATOM 587 N N . ILE A 1 73 ? 9.244 2.622 4.508 1.00 88.00 73 ILE A N 1
ATOM 588 C CA . ILE A 1 73 ? 8.978 2.192 3.124 1.00 88.00 73 ILE A CA 1
ATOM 589 C C . ILE A 1 73 ? 7.728 2.881 2.573 1.00 88.00 73 ILE A C 1
ATOM 591 O O . ILE A 1 73 ? 7.736 3.417 1.469 1.00 88.00 73 ILE A O 1
ATOM 595 N N . PHE A 1 74 ? 6.656 2.909 3.362 1.00 92.38 74 PHE A N 1
ATOM 596 C CA . PHE A 1 74 ? 5.406 3.550 2.980 1.00 92.38 74 PHE A CA 1
ATOM 597 C C . PHE A 1 74 ? 5.578 5.044 2.700 1.00 92.38 74 PHE A C 1
ATOM 599 O O . PHE A 1 74 ? 5.083 5.531 1.688 1.00 92.38 74 PHE A O 1
ATOM 606 N N . THR A 1 75 ? 6.291 5.768 3.564 1.00 90.62 75 THR A N 1
ATOM 607 C CA . THR A 1 75 ? 6.507 7.213 3.398 1.00 90.62 75 THR A CA 1
ATOM 608 C C . THR A 1 75 ? 7.373 7.506 2.176 1.00 90.62 75 THR A C 1
ATOM 610 O O . THR A 1 75 ? 7.005 8.349 1.364 1.00 90.62 75 THR A O 1
ATOM 613 N N . ALA A 1 76 ? 8.461 6.759 1.990 1.00 87.00 76 ALA A N 1
ATOM 614 C CA . ALA A 1 76 ? 9.341 6.929 0.840 1.00 87.00 76 ALA A CA 1
ATOM 615 C C . ALA A 1 76 ? 8.623 6.639 -0.488 1.00 87.00 76 ALA A C 1
ATOM 617 O O . ALA A 1 76 ? 8.697 7.435 -1.421 1.00 87.00 76 ALA A O 1
ATOM 618 N N . LEU A 1 77 ? 7.840 5.556 -0.558 1.00 87.94 77 LEU A N 1
ATOM 619 C CA . LEU A 1 77 ? 7.059 5.244 -1.756 1.00 87.94 77 LEU A CA 1
ATOM 620 C C . LEU A 1 77 ? 5.944 6.267 -2.021 1.00 87.94 77 LEU A C 1
ATOM 622 O O . LEU A 1 77 ? 5.621 6.530 -3.177 1.00 87.94 77 LEU A O 1
ATOM 626 N N . LEU A 1 78 ? 5.330 6.845 -0.979 1.00 90.06 78 LEU A N 1
ATOM 627 C CA . LEU A 1 78 ? 4.338 7.913 -1.158 1.00 90.06 78 LEU A CA 1
ATOM 628 C C . LEU A 1 78 ? 4.949 9.135 -1.847 1.00 90.06 78 LEU A C 1
ATOM 630 O O . LEU A 1 78 ? 4.279 9.754 -2.675 1.00 90.06 78 LEU A O 1
ATOM 634 N N . GLU A 1 79 ? 6.182 9.481 -1.473 1.00 86.94 79 GLU A N 1
ATOM 635 C CA . GLU A 1 79 ? 6.923 10.611 -2.028 1.00 86.94 79 GLU A CA 1
ATOM 636 C C . GLU A 1 79 ? 7.408 10.326 -3.453 1.00 86.94 79 GLU A C 1
ATOM 638 O O . GLU A 1 79 ? 7.174 11.147 -4.340 1.00 86.94 79 GLU A O 1
ATOM 643 N N . GLU A 1 80 ? 7.999 9.153 -3.696 1.00 84.44 80 GLU A N 1
ATOM 644 C CA . GLU A 1 80 ? 8.541 8.780 -5.010 1.00 84.44 80 GLU A CA 1
ATOM 645 C C . GLU A 1 80 ? 7.439 8.626 -6.072 1.00 84.44 80 GLU A C 1
ATOM 647 O O . GLU A 1 80 ? 7.561 9.109 -7.200 1.00 84.44 80 GLU A O 1
ATOM 652 N N . LEU A 1 81 ? 6.316 8.002 -5.703 1.00 85.06 81 LEU A N 1
ATOM 653 C CA . LEU A 1 81 ? 5.209 7.727 -6.623 1.00 85.06 81 LEU A CA 1
ATOM 654 C C . LEU A 1 81 ? 4.174 8.870 -6.702 1.00 85.06 81 LEU A C 1
ATOM 656 O O . LEU A 1 81 ? 3.205 8.762 -7.457 1.00 85.06 81 LEU A O 1
ATOM 660 N N . ASP A 1 82 ? 4.346 9.956 -5.935 1.00 85.50 82 ASP A N 1
ATOM 661 C CA . ASP A 1 82 ? 3.415 11.100 -5.843 1.00 85.50 82 ASP A CA 1
ATOM 662 C C . ASP A 1 82 ? 1.950 10.666 -5.581 1.00 85.50 82 ASP A C 1
ATOM 664 O O . ASP A 1 82 ? 0.984 11.103 -6.222 1.00 85.50 82 ASP A O 1
ATOM 668 N N . VAL A 1 83 ? 1.758 9.737 -4.635 1.00 86.62 83 VAL A N 1
ATOM 669 C CA . VAL A 1 83 ? 0.454 9.102 -4.380 1.00 86.62 83 VAL A CA 1
ATOM 670 C C . VAL A 1 83 ? -0.416 9.955 -3.448 1.00 86.62 83 VAL A C 1
ATOM 672 O O . VAL A 1 83 ? -0.342 9.915 -2.215 1.00 86.62 83 VAL A O 1
ATOM 675 N N . LEU A 1 84 ? -1.342 10.705 -4.050 1.00 85.31 84 LEU A N 1
ATOM 676 C CA 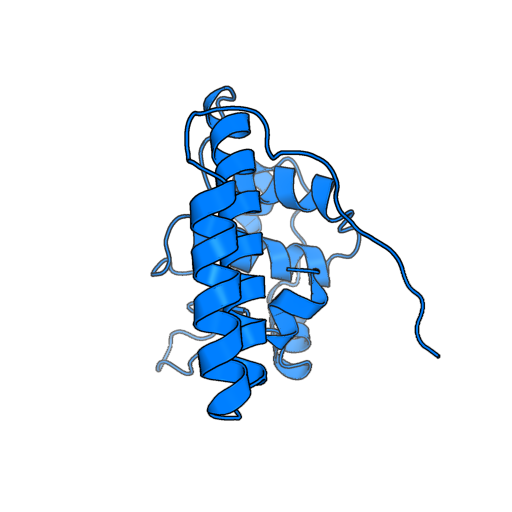. LEU A 1 84 ? -2.181 11.668 -3.327 1.00 85.31 84 LEU A CA 1
ATOM 677 C C . LEU A 1 84 ? -3.546 11.125 -2.877 1.00 85.31 84 LEU A C 1
ATOM 679 O O . LEU A 1 84 ? -4.113 11.622 -1.895 1.00 85.31 84 LEU A O 1
ATOM 683 N N . ARG A 1 85 ? -4.146 10.155 -3.586 1.00 90.56 85 ARG A N 1
ATOM 684 C CA . ARG A 1 85 ? -5.538 9.757 -3.305 1.00 90.56 85 ARG A CA 1
ATOM 685 C C . ARG A 1 85 ? -5.587 8.600 -2.320 1.00 90.56 85 ARG A C 1
ATOM 687 O O . ARG A 1 85 ? -4.874 7.610 -2.415 1.00 90.56 85 ARG A O 1
ATOM 694 N N . ARG A 1 86 ? -6.543 8.690 -1.394 1.00 91.81 86 ARG A N 1
ATOM 695 C CA . ARG A 1 86 ? -6.728 7.721 -0.303 1.00 91.81 86 ARG A CA 1
ATOM 696 C C . ARG A 1 86 ? -6.800 6.248 -0.731 1.00 91.81 86 ARG A C 1
ATOM 698 O O . ARG A 1 86 ? -6.201 5.444 -0.027 1.00 91.81 86 ARG A O 1
ATOM 705 N N . PRO A 1 87 ? -7.495 5.857 -1.818 1.00 91.38 87 PRO A N 1
ATOM 706 C CA . PRO A 1 87 ? -7.505 4.460 -2.249 1.00 91.38 87 PRO A CA 1
ATOM 707 C C . PRO A 1 87 ? -6.115 3.946 -2.634 1.00 91.38 87 PRO A C 1
ATOM 709 O O . PRO A 1 87 ? -5.766 2.836 -2.255 1.00 91.38 87 PRO A O 1
ATOM 712 N N . GLU A 1 88 ? -5.327 4.757 -3.341 1.00 92.44 88 GLU A N 1
ATOM 713 C CA . GLU A 1 88 ? -3.968 4.395 -3.754 1.00 92.44 88 GLU A CA 1
ATOM 714 C C . GLU A 1 88 ? -3.017 4.380 -2.550 1.00 92.44 88 GLU A C 1
ATOM 716 O O . GLU A 1 88 ? -2.220 3.464 -2.421 1.00 92.44 88 GLU A O 1
ATOM 721 N N . GLN A 1 89 ? -3.182 5.292 -1.584 1.00 94.62 89 GLN A N 1
ATOM 722 C CA . GLN A 1 89 ? -2.432 5.240 -0.320 1.00 94.62 89 GLN A CA 1
ATOM 723 C C . GLN A 1 89 ? -2.734 3.964 0.485 1.00 94.62 89 GLN A C 1
ATOM 725 O O . GLN A 1 89 ? -1.853 3.416 1.133 1.00 94.62 89 GLN A O 1
ATOM 730 N N . VAL A 1 90 ? -3.980 3.472 0.465 1.00 94.62 90 VAL A N 1
ATOM 731 C CA . VAL A 1 90 ? -4.330 2.185 1.099 1.00 94.62 90 VAL A CA 1
ATOM 732 C C . VAL A 1 90 ? -3.708 1.013 0.340 1.00 94.62 90 VAL A C 1
ATOM 734 O O . VAL A 1 90 ? -3.241 0.073 0.973 1.00 94.62 90 VAL A O 1
ATOM 737 N N . LEU A 1 91 ? -3.683 1.073 -0.992 1.00 94.56 91 LEU A N 1
ATOM 738 C CA . LEU A 1 91 ? -3.024 0.068 -1.826 1.00 94.56 91 LEU A CA 1
ATOM 739 C C . LEU A 1 91 ? -1.521 0.009 -1.523 1.00 94.56 91 LEU A C 1
ATOM 741 O O . LEU A 1 91 ? -0.990 -1.064 -1.254 1.00 94.56 91 LEU A O 1
ATOM 745 N N . LEU A 1 92 ? -0.871 1.169 -1.458 1.00 94.19 92 LEU A N 1
ATOM 746 C CA . LEU A 1 92 ? 0.545 1.285 -1.141 1.00 94.19 92 LEU A CA 1
ATOM 747 C C . LEU A 1 92 ? 0.859 0.822 0.287 1.00 94.19 92 LEU A C 1
ATOM 749 O O . LEU A 1 92 ? 1.836 0.119 0.497 1.00 94.19 92 LEU A O 1
ATOM 753 N N . ALA A 1 93 ? -0.011 1.114 1.257 1.00 94.62 93 ALA A N 1
ATOM 754 C CA . ALA A 1 93 ? 0.136 0.625 2.627 1.00 94.62 93 ALA A CA 1
ATOM 755 C C . ALA A 1 93 ? 0.158 -0.911 2.713 1.00 94.62 93 ALA A C 1
ATOM 757 O O . ALA A 1 93 ? 0.939 -1.474 3.476 1.00 94.62 93 ALA A O 1
ATOM 758 N N . ILE A 1 94 ? -0.693 -1.596 1.938 1.00 92.75 94 ILE A N 1
ATOM 759 C CA . ILE A 1 94 ? -0.700 -3.068 1.868 1.00 92.75 94 ILE A CA 1
ATOM 760 C C . ILE A 1 94 ? 0.628 -3.568 1.304 1.00 92.75 94 ILE A C 1
ATOM 762 O O . ILE A 1 94 ? 1.206 -4.502 1.856 1.00 92.75 94 ILE A O 1
ATOM 766 N N . HIS A 1 95 ? 1.105 -2.933 0.234 1.00 92.00 95 HIS A N 1
ATOM 767 C CA . HIS A 1 95 ? 2.376 -3.268 -0.391 1.00 92.00 95 HIS A CA 1
ATOM 768 C C . HIS A 1 95 ? 3.542 -3.100 0.593 1.00 92.00 95 HIS A C 1
ATOM 770 O O . HIS A 1 95 ? 4.215 -4.079 0.889 1.00 92.00 95 HIS A O 1
ATOM 776 N N . SER A 1 96 ? 3.692 -1.931 1.222 1.00 91.00 96 SER A N 1
ATOM 777 C CA . SER A 1 96 ? 4.791 -1.663 2.159 1.00 91.00 96 SER A CA 1
ATOM 778 C C . SER A 1 96 ? 4.815 -2.605 3.366 1.00 91.00 96 SER A C 1
ATOM 780 O O . SER A 1 96 ? 5.887 -2.968 3.841 1.00 91.00 96 SER A O 1
ATOM 782 N N . LEU A 1 97 ? 3.647 -3.018 3.876 1.00 90.81 97 LEU A N 1
ATOM 783 C CA . LEU A 1 97 ? 3.565 -4.011 4.953 1.00 90.81 97 LEU A CA 1
ATOM 784 C C . LEU A 1 97 ? 4.077 -5.383 4.496 1.00 90.81 97 LEU A C 1
ATOM 786 O O . LEU A 1 97 ? 4.820 -6.030 5.232 1.00 90.81 97 LEU A O 1
ATOM 790 N N . ARG A 1 98 ? 3.712 -5.804 3.279 1.00 88.50 98 ARG A N 1
ATOM 791 C CA . ARG A 1 98 ? 4.148 -7.078 2.689 1.00 88.50 98 ARG A CA 1
ATOM 792 C C . ARG A 1 98 ? 5.623 -7.085 2.302 1.00 88.50 98 ARG A C 1
ATOM 794 O O . ARG A 1 98 ? 6.242 -8.135 2.412 1.00 88.50 98 ARG A O 1
ATOM 801 N N . SER A 1 99 ? 6.183 -5.948 1.890 1.00 85.31 99 SER A N 1
ATOM 802 C CA . SER A 1 99 ? 7.607 -5.842 1.546 1.00 85.31 99 SER A CA 1
ATOM 803 C C . SER A 1 99 ? 8.521 -6.092 2.749 1.00 85.31 99 SER A C 1
ATOM 805 O O . SER A 1 99 ? 9.655 -6.520 2.578 1.00 85.31 99 SER A O 1
ATOM 807 N N . VAL A 1 100 ? 8.036 -5.848 3.973 1.00 86.06 100 VAL A N 1
ATOM 808 C CA . VAL A 1 100 ? 8.780 -6.155 5.207 1.00 86.06 100 VAL A CA 1
ATOM 809 C C . VAL A 1 100 ? 8.560 -7.593 5.661 1.00 86.06 100 VAL A C 1
ATOM 811 O O . VAL A 1 100 ? 9.505 -8.264 6.067 1.00 86.06 100 VAL A O 1
ATOM 814 N N . ASP A 1 101 ? 7.312 -8.058 5.628 1.00 83.56 101 ASP A N 1
ATOM 815 C CA . ASP A 1 101 ? 6.944 -9.420 6.001 1.00 83.56 101 ASP A CA 1
ATOM 816 C C . ASP A 1 101 ? 5.843 -9.926 5.062 1.00 83.56 101 ASP A C 1
ATOM 818 O O . ASP A 1 101 ? 4.672 -9.541 5.152 1.00 83.56 101 ASP A O 1
ATOM 822 N N . ALA A 1 102 ? 6.228 -10.821 4.152 1.00 83.06 102 ALA A N 1
ATOM 823 C CA . ALA A 1 102 ? 5.335 -11.373 3.143 1.00 83.06 102 ALA A CA 1
ATOM 824 C C . ALA A 1 102 ? 4.160 -12.160 3.750 1.00 83.06 102 ALA A C 1
ATOM 826 O O . ALA A 1 102 ? 3.108 -12.253 3.114 1.00 83.06 102 ALA A O 1
ATOM 827 N N . GLU A 1 103 ? 4.283 -12.674 4.979 1.00 81.88 103 GLU A N 1
ATOM 828 C CA . GLU A 1 103 ? 3.260 -13.473 5.667 1.00 81.88 103 GLU A CA 1
ATOM 829 C C . GLU A 1 103 ? 2.443 -12.667 6.693 1.00 81.88 103 GLU A C 1
ATOM 831 O O . GLU A 1 103 ? 1.491 -13.194 7.273 1.00 81.88 103 GLU A O 1
ATOM 836 N N . VAL A 1 104 ? 2.733 -11.370 6.868 1.00 82.56 104 VAL A N 1
ATOM 837 C CA . VAL A 1 104 ? 2.086 -10.530 7.888 1.00 82.56 104 VAL A CA 1
ATOM 838 C C . VAL A 1 104 ? 0.558 -10.515 7.768 1.00 82.56 104 VAL A C 1
ATOM 840 O O . VAL A 1 104 ? -0.014 -10.384 6.683 1.00 82.56 104 VAL A O 1
ATOM 843 N N . GLU A 1 105 ? -0.144 -10.598 8.899 1.00 85.88 105 GLU A N 1
ATOM 844 C CA . GLU A 1 105 ? -1.576 -10.311 8.925 1.00 85.88 105 GLU A CA 1
ATOM 845 C C . GLU A 1 105 ? -1.812 -8.796 8.825 1.00 85.88 105 GLU A C 1
ATOM 847 O O . GLU A 1 105 ? -1.312 -8.010 9.629 1.00 85.88 105 GLU A O 1
ATOM 852 N N . ILE A 1 106 ? -2.663 -8.388 7.887 1.00 86.31 106 ILE A N 1
ATOM 853 C CA . ILE A 1 106 ? -3.023 -6.999 7.580 1.00 86.31 106 ILE A CA 1
ATOM 854 C C . ILE A 1 106 ? -4.492 -6.728 7.966 1.00 86.31 106 ILE A C 1
ATOM 856 O O . ILE A 1 106 ? -5.322 -6.388 7.121 1.00 86.31 106 ILE A O 1
ATOM 860 N N . PRO A 1 107 ? -4.902 -6.876 9.243 1.00 85.94 107 PRO A N 1
ATOM 861 C CA . PRO A 1 107 ? -6.218 -6.423 9.661 1.00 85.94 107 PRO A CA 1
ATOM 862 C C . PRO A 1 107 ? -6.296 -4.888 9.563 1.00 85.94 107 PRO A C 1
ATOM 864 O O . PRO A 1 107 ? -5.270 -4.206 9.635 1.00 85.94 107 PRO A O 1
ATOM 867 N N . PRO A 1 108 ? -7.506 -4.296 9.528 1.00 86.19 108 PRO A N 1
ATOM 868 C CA . PRO A 1 108 ? -7.656 -2.851 9.366 1.00 86.19 108 PRO A CA 1
ATOM 869 C C . PRO A 1 108 ? -6.846 -1.987 10.342 1.00 86.19 108 PRO A C 1
ATOM 871 O O . PRO A 1 108 ? -6.353 -0.926 9.974 1.00 86.19 108 PRO A O 1
ATOM 874 N N . ARG A 1 109 ? -6.660 -2.469 11.577 1.00 87.94 109 ARG A N 1
ATOM 875 C CA . ARG A 1 109 ? -5.885 -1.773 12.613 1.00 87.94 109 ARG A CA 1
ATOM 876 C C . ARG A 1 109 ? -4.397 -1.653 12.285 1.00 87.94 109 ARG A C 1
ATOM 878 O O . ARG A 1 109 ? -3.792 -0.679 12.711 1.00 87.94 109 ARG A O 1
ATOM 885 N N . VAL A 1 110 ? -3.824 -2.615 11.560 1.00 90.56 110 VAL A N 1
ATOM 886 C CA . VAL A 1 110 ? -2.410 -2.578 11.154 1.00 90.56 110 VAL A CA 1
ATOM 887 C C . VAL A 1 110 ? -2.205 -1.497 10.097 1.00 90.56 110 VAL A C 1
ATOM 889 O O . VAL A 1 110 ? -1.317 -0.668 10.254 1.00 90.56 110 VAL A O 1
ATOM 892 N N . ILE A 1 111 ? -3.095 -1.406 9.103 1.00 91.31 111 ILE A N 1
ATOM 893 C CA . ILE A 1 111 ? -3.052 -0.315 8.117 1.00 91.31 111 ILE A CA 1
ATOM 894 C C . ILE A 1 111 ? -3.263 1.041 8.804 1.00 91.31 111 ILE A C 1
ATOM 896 O O . ILE A 1 111 ? -2.532 1.989 8.547 1.00 91.31 111 ILE A O 1
ATOM 900 N N . GLU A 1 112 ? -4.229 1.162 9.718 1.00 92.06 112 GLU A N 1
ATOM 901 C CA . GLU A 1 112 ? -4.407 2.409 10.475 1.00 92.06 112 GLU A CA 1
ATOM 902 C C . GLU A 1 112 ? -3.189 2.776 11.334 1.00 92.06 112 GLU A C 1
ATOM 904 O O . GLU A 1 112 ? -2.926 3.965 11.510 1.00 92.06 112 GLU A O 1
ATOM 909 N N . GLY A 1 113 ? -2.487 1.779 11.885 1.00 91.75 113 GLY A N 1
ATOM 910 C CA . GLY A 1 113 ? -1.225 1.947 12.604 1.00 91.75 113 GLY A CA 1
ATOM 911 C C . GLY A 1 113 ? -0.148 2.520 11.694 1.00 91.75 113 GLY A C 1
ATOM 912 O O . GLY A 1 113 ? 0.358 3.596 11.983 1.00 91.75 113 GLY A O 1
ATOM 913 N N . LEU A 1 114 ? 0.061 1.900 10.528 1.00 93.19 114 LEU A N 1
ATOM 914 C CA . LEU A 1 114 ? 1.027 2.350 9.525 1.00 93.19 114 LEU A CA 1
ATOM 915 C C . LEU A 1 114 ? 0.852 3.830 9.157 1.00 93.19 114 LEU A C 1
ATOM 917 O O . LEU A 1 114 ? 1.818 4.586 9.138 1.00 93.19 114 LEU A O 1
ATOM 921 N N . PHE A 1 115 ? -0.389 4.271 8.916 1.00 94.25 115 PHE A N 1
ATOM 922 C CA . PHE A 1 115 ? -0.662 5.683 8.630 1.00 94.25 115 PHE A CA 1
ATOM 923 C C . PHE A 1 115 ? -0.267 6.594 9.797 1.00 94.25 115 PHE A C 1
ATOM 925 O O . PHE A 1 115 ? 0.269 7.669 9.559 1.00 94.25 115 PHE A O 1
ATOM 932 N N . LYS A 1 116 ? -0.535 6.195 11.047 1.00 93.06 116 LYS A N 1
ATOM 933 C CA . LYS A 1 116 ? -0.172 6.997 12.228 1.00 93.06 116 LYS A CA 1
ATOM 934 C C . LYS A 1 116 ? 1.336 7.055 12.421 1.00 93.06 116 LYS A C 1
ATOM 936 O O . LYS A 1 116 ? 1.842 8.128 12.734 1.00 93.06 116 LYS A O 1
ATOM 941 N N . ASP A 1 117 ? 2.013 5.932 12.219 1.00 90.62 117 ASP A N 1
ATOM 942 C CA . ASP A 1 117 ? 3.464 5.818 12.340 1.00 90.62 117 ASP A CA 1
ATOM 943 C C . ASP A 1 117 ? 4.163 6.675 11.271 1.00 90.62 117 ASP A C 1
ATOM 945 O O . ASP A 1 117 ? 5.161 7.324 11.560 1.00 90.62 117 ASP A O 1
ATOM 949 N N . ALA A 1 118 ? 3.559 6.801 10.083 1.00 89.81 118 ALA A N 1
ATOM 950 C CA . ALA A 1 118 ? 3.963 7.735 9.028 1.00 89.81 118 ALA A CA 1
ATOM 951 C C . ALA A 1 118 ? 3.505 9.198 9.257 1.00 89.81 118 ALA A C 1
ATOM 953 O O . ALA A 1 118 ? 3.565 10.029 8.353 1.00 89.81 118 ALA A O 1
ATOM 954 N N . GLY A 1 119 ? 2.964 9.542 10.434 1.00 90.56 119 GLY A N 1
ATOM 955 C CA . GLY A 1 119 ? 2.494 10.900 10.746 1.00 90.56 119 GLY A CA 1
ATOM 956 C C . GLY A 1 119 ? 1.238 11.345 9.980 1.00 90.56 119 GLY A C 1
ATOM 957 O O . GLY A 1 119 ? 0.857 12.519 10.012 1.00 90.56 119 GLY A O 1
ATOM 958 N N . MET A 1 120 ? 0.550 10.425 9.304 1.00 92.25 120 MET A N 1
ATOM 959 C CA . MET A 1 120 ? -0.632 10.695 8.494 1.00 92.25 120 MET A CA 1
ATOM 960 C C . MET A 1 120 ? -1.932 10.395 9.244 1.00 92.25 120 MET A C 1
ATOM 962 O O . MET A 1 120 ? -2.058 9.484 10.063 1.00 92.25 120 MET A O 1
ATOM 966 N N . LYS A 1 121 ? -2.994 11.124 8.884 1.00 93.00 121 LYS A N 1
ATOM 967 C CA . LYS A 1 121 ? -4.344 10.777 9.344 1.00 93.00 121 LYS A CA 1
ATOM 968 C C . LYS A 1 121 ? -4.784 9.450 8.706 1.00 93.00 121 LYS A C 1
ATOM 970 O O . LYS A 1 121 ? -4.758 9.375 7.473 1.00 93.00 121 LYS A O 1
ATOM 975 N N . PRO A 1 122 ? -5.283 8.468 9.480 1.00 92.44 122 PRO A N 1
ATOM 976 C CA . PRO A 1 122 ? -5.822 7.232 8.927 1.00 92.44 122 PRO A CA 1
ATOM 977 C C . PRO A 1 122 ? -6.991 7.471 7.957 1.00 92.44 122 PRO A C 1
ATOM 979 O O . PRO A 1 122 ? -7.760 8.424 8.130 1.00 92.44 122 PRO A O 1
ATOM 982 N N . PRO A 1 123 ? -7.179 6.591 6.960 1.00 87.69 123 PRO A N 1
ATOM 983 C CA . PRO A 1 123 ? -8.217 6.724 5.931 1.00 87.69 123 PRO A CA 1
ATOM 984 C C . PRO A 1 123 ? -9.658 6.591 6.465 1.00 87.69 123 PRO A C 1
ATOM 986 O O . PRO A 1 123 ? -10.606 6.982 5.779 1.00 87.69 123 PRO A O 1
ATOM 989 N N . GLY A 1 124 ? -9.852 6.069 7.681 1.00 88.44 124 GLY A N 1
ATOM 990 C CA . GLY A 1 124 ? -11.165 5.898 8.301 1.00 88.44 124 GLY A CA 1
ATOM 991 C C . GLY A 1 124 ? -11.865 4.626 7.825 1.00 88.44 124 GLY A C 1
ATOM 992 O O . GLY A 1 124 ? -11.582 3.549 8.330 1.00 88.44 124 GLY A O 1
ATOM 993 N N . ASN A 1 125 ? -12.798 4.727 6.870 1.00 88.38 125 ASN A N 1
ATOM 994 C CA . ASN A 1 125 ? -13.608 3.586 6.415 1.00 88.38 125 ASN A CA 1
ATOM 995 C C . ASN A 1 125 ? -12.796 2.612 5.539 1.00 88.38 125 ASN A C 1
ATOM 997 O O . ASN A 1 125 ? -12.962 2.557 4.320 1.00 88.38 125 ASN A O 1
ATOM 1001 N N . LEU A 1 126 ? -11.893 1.858 6.165 1.00 88.88 126 LEU A N 1
ATOM 1002 C CA . LEU A 1 126 ? -10.946 0.994 5.474 1.00 88.88 126 LEU A CA 1
ATOM 1003 C C . LEU A 1 126 ? -11.640 -0.132 4.706 1.00 88.88 126 LEU A C 1
ATOM 1005 O O . LEU A 1 126 ? -11.289 -0.392 3.562 1.00 88.88 126 LEU A O 1
ATOM 1009 N N . SER A 1 127 ? -12.684 -0.731 5.283 1.00 85.38 127 SER A N 1
ATOM 1010 C CA . SER A 1 127 ? -13.476 -1.772 4.619 1.00 85.38 127 SER A CA 1
ATOM 1011 C C . SER A 1 127 ? -14.033 -1.305 3.272 1.00 85.38 127 SER A C 1
ATOM 1013 O O . SER A 1 127 ? -14.044 -2.074 2.317 1.00 85.38 127 SER A O 1
ATOM 1015 N N . LEU A 1 128 ? -14.455 -0.039 3.163 1.00 88.62 128 LEU A N 1
ATOM 1016 C CA . LEU A 1 128 ? -14.912 0.533 1.896 1.00 88.62 128 LEU A CA 1
ATOM 1017 C C . LEU A 1 128 ? -13.779 0.625 0.866 1.00 88.62 128 LEU A C 1
ATOM 1019 O O . LEU A 1 128 ? -13.997 0.295 -0.298 1.00 88.62 128 LEU A O 1
ATOM 1023 N N . TYR A 1 129 ? -12.590 1.077 1.273 1.00 91.25 129 TYR A N 1
ATOM 1024 C CA . TYR A 1 129 ? -11.438 1.156 0.370 1.00 91.25 129 TYR A CA 1
ATOM 1025 C C . TYR A 1 129 ? -10.992 -0.234 -0.083 1.00 91.25 129 TYR A C 1
ATOM 1027 O O . TYR A 1 129 ? -10.878 -0.454 -1.283 1.00 91.25 129 TYR A O 1
ATOM 1035 N N . MET A 1 130 ? -10.858 -1.184 0.844 1.00 88.75 130 MET A N 1
ATOM 1036 C CA . MET A 1 130 ? -10.513 -2.578 0.543 1.00 88.75 130 MET A CA 1
ATOM 1037 C C . MET A 1 130 ? -11.509 -3.207 -0.435 1.00 88.75 130 MET A C 1
ATOM 1039 O O . MET A 1 130 ? -11.110 -3.799 -1.433 1.00 88.75 130 MET A O 1
ATOM 1043 N N . ASN A 1 131 ? -12.813 -3.014 -0.206 1.00 88.62 131 ASN A N 1
ATOM 1044 C CA . ASN A 1 131 ? -13.841 -3.520 -1.114 1.00 88.62 131 ASN A CA 1
ATOM 1045 C C . ASN A 1 131 ? -13.709 -2.918 -2.516 1.00 88.62 131 ASN A C 1
ATOM 1047 O O . ASN A 1 131 ? -13.746 -3.663 -3.487 1.00 88.62 131 ASN A O 1
ATOM 1051 N N . ARG A 1 132 ? -13.493 -1.601 -2.632 1.00 91.06 132 ARG A N 1
ATOM 1052 C CA . ARG A 1 132 ? -13.323 -0.929 -3.932 1.00 91.06 132 ARG A CA 1
ATOM 1053 C C . ARG A 1 132 ? -12.052 -1.355 -4.662 1.00 91.06 132 ARG A C 1
ATOM 1055 O O . ARG A 1 132 ? -12.070 -1.472 -5.882 1.00 91.06 132 ARG A O 1
ATOM 1062 N N . LEU A 1 133 ? -10.952 -1.557 -3.938 1.00 92.50 133 LEU A N 1
ATOM 1063 C CA . LEU A 1 133 ? -9.701 -2.056 -4.514 1.00 92.50 133 LEU A CA 1
ATOM 1064 C C . LEU A 1 133 ? -9.888 -3.484 -5.040 1.00 92.50 133 LEU A C 1
ATOM 1066 O O . LEU A 1 133 ? -9.488 -3.776 -6.163 1.00 92.50 133 LEU A O 1
ATOM 1070 N N . ARG A 1 134 ? -10.584 -4.336 -4.279 1.00 91.06 134 ARG A N 1
ATOM 1071 C CA . ARG A 1 134 ? -10.917 -5.707 -4.684 1.00 91.06 134 ARG A CA 1
ATOM 1072 C C . ARG A 1 134 ? -11.884 -5.755 -5.870 1.00 91.06 134 ARG A C 1
ATOM 1074 O O . ARG A 1 134 ? -11.668 -6.518 -6.799 1.00 91.06 134 ARG A O 1
ATOM 1081 N N . GLU A 1 135 ? -12.930 -4.927 -5.879 1.00 90.88 135 GLU A N 1
ATOM 1082 C CA . GLU A 1 135 ? -13.875 -4.806 -7.006 1.00 90.88 135 GLU A CA 1
ATOM 1083 C C . GLU A 1 135 ? -13.171 -4.398 -8.309 1.00 90.88 135 GLU A C 1
ATOM 1085 O O . GLU A 1 135 ? -13.578 -4.812 -9.392 1.00 90.88 135 GLU A O 1
ATOM 1090 N N . ARG A 1 136 ? -12.094 -3.612 -8.196 1.00 92.25 136 ARG A N 1
ATOM 1091 C CA . ARG A 1 136 ? -11.221 -3.215 -9.307 1.00 92.25 136 ARG A CA 1
ATOM 1092 C C . ARG A 1 136 ? -10.108 -4.223 -9.608 1.00 92.25 136 ARG A C 1
ATOM 1094 O O . ARG A 1 136 ? -9.296 -3.938 -10.476 1.00 92.25 136 ARG A O 1
ATOM 1101 N N . GLN A 1 137 ? -10.064 -5.357 -8.907 1.00 92.94 137 GLN A N 1
ATOM 1102 C CA . GLN A 1 137 ? -9.049 -6.405 -9.065 1.00 92.94 137 GLN A CA 1
ATOM 1103 C C . GLN A 1 137 ? -7.616 -5.916 -8.802 1.00 92.94 137 GLN A C 1
ATOM 1105 O O . GLN A 1 137 ? -6.671 -6.478 -9.339 1.00 92.94 137 GLN A O 1
ATOM 1110 N N . LEU A 1 138 ? -7.446 -4.876 -7.976 1.00 92.06 138 LEU A N 1
ATOM 1111 C CA . LEU A 1 138 ? -6.130 -4.336 -7.595 1.00 92.06 138 LEU A CA 1
ATOM 1112 C C . LEU A 1 138 ? -5.520 -5.062 -6.397 1.00 92.06 138 LEU A C 1
ATOM 1114 O O . LEU A 1 138 ? -4.312 -5.013 -6.183 1.00 92.06 138 LEU A O 1
ATOM 1118 N N . ILE A 1 139 ? -6.366 -5.706 -5.596 1.00 92.12 139 ILE A N 1
ATOM 1119 C CA . ILE A 1 139 ? -5.932 -6.567 -4.505 1.00 92.12 139 ILE A CA 1
ATOM 1120 C C . ILE A 1 139 ? -6.663 -7.896 -4.573 1.00 92.12 139 ILE A C 1
ATOM 1122 O O . ILE A 1 139 ? -7.849 -7.936 -4.918 1.00 92.12 139 ILE A O 1
ATOM 1126 N N . ASP A 1 140 ? -5.965 -8.948 -4.172 1.00 90.00 140 ASP A N 1
ATOM 1127 C CA . ASP A 1 140 ? -6.557 -10.231 -3.842 1.00 90.00 140 ASP A CA 1
ATOM 1128 C C . ASP A 1 140 ? -6.647 -10.387 -2.319 1.00 90.00 140 ASP A C 1
ATOM 1130 O O . ASP A 1 140 ? -5.797 -9.908 -1.563 1.00 90.00 140 ASP A O 1
ATOM 1134 N N . VAL A 1 141 ? -7.726 -11.015 -1.865 1.00 84.06 141 VAL A N 1
ATOM 1135 C CA . VAL A 1 141 ? -7.978 -11.317 -0.456 1.00 84.06 141 VAL A CA 1
ATOM 1136 C C . VAL A 1 141 ? -8.471 -12.759 -0.402 1.00 84.06 141 VAL A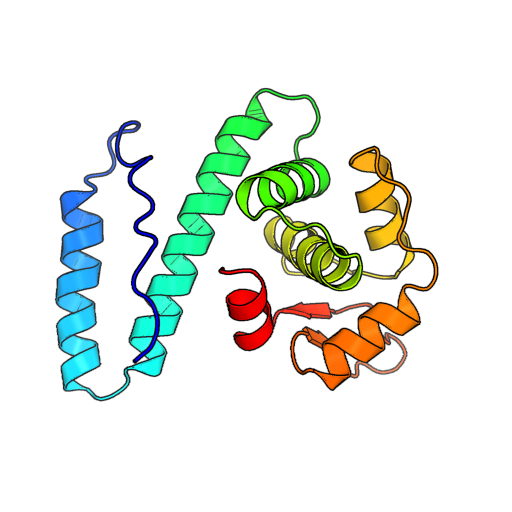 C 1
ATOM 1138 O O . VAL A 1 141 ? -9.659 -12.984 -0.664 1.00 84.06 141 VAL A O 1
ATOM 1141 N N . PRO A 1 142 ? -7.607 -13.730 -0.054 1.00 77.88 142 PRO A N 1
ATOM 1142 C CA . PRO A 1 142 ? -7.990 -15.125 0.035 1.00 77.88 142 PRO A CA 1
ATOM 1143 C C . PRO A 1 142 ? -9.143 -15.285 1.023 1.00 77.88 142 PRO A C 1
ATOM 1145 O O . PRO A 1 142 ? -9.107 -14.753 2.140 1.00 77.88 142 PRO A O 1
ATOM 1148 N N . ASP A 1 143 ? -10.173 -16.026 0.619 1.00 66.94 143 ASP A N 1
ATOM 1149 C CA . ASP A 1 143 ? -11.310 -16.339 1.484 1.00 66.94 143 ASP A CA 1
ATOM 1150 C C . ASP A 1 143 ? -10.920 -17.482 2.429 1.00 66.94 143 ASP A C 1
ATOM 1152 O O . ASP A 1 143 ? -11.308 -18.637 2.264 1.00 66.94 143 ASP A O 1
ATOM 1156 N N . VAL A 1 144 ? -10.067 -17.164 3.402 1.00 66.19 144 VAL A N 1
ATOM 1157 C CA . VAL A 1 144 ? -9.761 -18.068 4.511 1.00 66.19 144 VAL A CA 1
ATOM 1158 C C . VAL A 1 144 ? -10.890 -17.933 5.526 1.00 66.19 144 VAL A C 1
ATOM 1160 O O . VAL A 1 144 ? -11.175 -16.831 6.010 1.00 66.19 144 VAL A O 1
ATOM 1163 N N . GLU A 1 145 ? -11.551 -19.050 5.835 1.00 55.03 145 GLU A N 1
ATOM 1164 C CA . GLU A 1 145 ? -12.697 -19.117 6.744 1.00 55.03 145 GLU A CA 1
ATOM 1165 C C . GLU A 1 145 ? -12.464 -18.276 8.016 1.00 55.03 145 GLU A C 1
ATOM 1167 O O . GLU A 1 145 ? -11.553 -18.518 8.807 1.00 55.03 145 GLU A O 1
ATOM 1172 N N . GLY A 1 146 ? -13.279 -17.232 8.200 1.00 57.28 146 GLY A N 1
ATOM 1173 C CA . GLY A 1 146 ? -13.239 -16.364 9.383 1.00 57.28 146 GLY A CA 1
ATOM 1174 C C . GLY A 1 146 ? -12.154 -15.272 9.408 1.00 57.28 146 GLY A C 1
ATOM 1175 O O . GLY A 1 146 ? -12.172 -14.452 10.327 1.00 57.28 146 GLY A O 1
ATOM 1176 N N . GLN A 1 147 ? -11.267 -15.182 8.409 1.00 58.47 147 GLN A N 1
ATOM 1177 C CA . GLN A 1 147 ? -10.160 -14.208 8.351 1.00 58.47 147 GLN A CA 1
ATOM 1178 C C . GLN A 1 147 ? -10.300 -13.162 7.229 1.00 58.47 147 GLN A C 1
ATOM 1180 O O . GLN A 1 147 ? -9.320 -12.736 6.613 1.00 58.47 147 GLN A O 1
ATOM 1185 N N . LYS A 1 148 ? -11.528 -12.696 6.976 1.00 61.47 148 LYS A N 1
ATOM 1186 C CA . LYS A 1 148 ? -11.812 -11.694 5.934 1.00 61.47 148 LYS A CA 1
ATOM 1187 C C . LYS A 1 148 ? -10.907 -10.463 6.089 1.00 61.47 148 LYS A C 1
ATOM 1189 O O . LYS A 1 148 ? -10.885 -9.836 7.148 1.00 61.47 148 LYS A O 1
ATOM 1194 N N . ASN A 1 149 ? -10.204 -10.109 5.013 1.00 64.88 149 ASN A N 1
ATOM 1195 C CA . ASN A 1 149 ? -9.308 -8.950 4.883 1.00 64.88 149 ASN A CA 1
ATOM 1196 C C . ASN A 1 149 ? -7.996 -9.001 5.677 1.00 64.88 149 ASN A C 1
ATOM 1198 O O . ASN A 1 149 ? -7.309 -7.989 5.704 1.00 64.88 149 ASN A O 1
ATOM 1202 N N . ARG A 1 150 ? -7.635 -10.119 6.321 1.00 74.12 150 ARG A N 1
ATOM 1203 C CA . ARG A 1 150 ? -6.327 -10.225 6.996 1.00 74.12 150 ARG A CA 1
ATOM 1204 C C . ARG A 1 150 ? -5.186 -10.477 6.029 1.00 74.12 150 ARG A C 1
ATOM 1206 O O . ARG A 1 150 ? -4.065 -10.091 6.310 1.00 74.12 150 ARG A O 1
ATOM 1213 N N . HIS A 1 151 ? -5.476 -11.089 4.891 1.00 78.56 151 HIS A N 1
ATOM 1214 C CA . HIS A 1 151 ? -4.456 -11.479 3.934 1.00 78.56 151 HIS A CA 1
ATOM 1215 C C . HIS A 1 151 ? -4.664 -10.737 2.626 1.00 78.56 151 HIS A C 1
ATOM 1217 O O . HIS A 1 151 ? -5.175 -11.296 1.674 1.00 78.56 151 HIS A O 1
ATOM 1223 N N . ALA A 1 152 ? -4.359 -9.443 2.594 1.00 86.81 152 ALA A N 1
ATOM 1224 C CA . ALA A 1 152 ? -4.431 -8.688 1.347 1.00 86.81 152 ALA A CA 1
ATOM 1225 C C . ALA A 1 152 ? -3.099 -8.775 0.594 1.00 86.81 152 ALA A C 1
ATOM 1227 O O . ALA A 1 152 ? -2.037 -8.659 1.213 1.00 86.81 152 ALA A O 1
ATOM 1228 N N . TYR A 1 153 ? -3.172 -8.961 -0.720 1.00 88.44 153 TYR A N 1
ATOM 1229 C CA . TYR A 1 153 ? -2.033 -8.962 -1.638 1.00 88.44 153 TYR A CA 1
ATOM 1230 C C . TYR A 1 153 ? -2.333 -8.041 -2.810 1.00 88.44 153 TY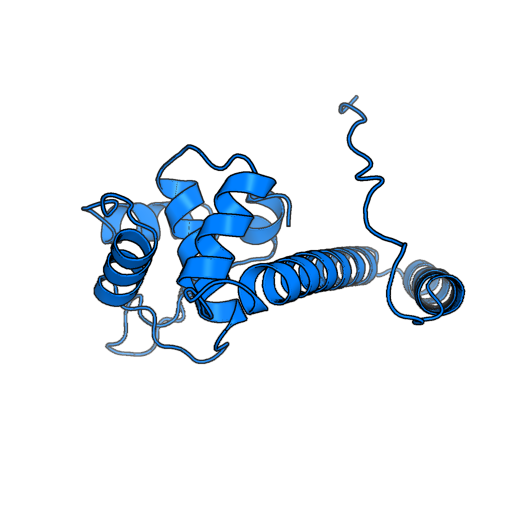R A C 1
ATOM 1232 O O . TYR A 1 153 ? -3.481 -7.965 -3.244 1.00 88.44 153 TYR A O 1
ATOM 1240 N N . LEU A 1 154 ? -1.323 -7.349 -3.333 1.00 91.31 154 LEU A N 1
ATOM 1241 C CA . LEU A 1 154 ? -1.473 -6.649 -4.606 1.00 91.31 154 LEU A CA 1
ATOM 1242 C C . LEU A 1 154 ? -1.512 -7.675 -5.734 1.00 91.31 154 LEU A C 1
ATOM 1244 O O . LEU A 1 154 ? -0.727 -8.620 -5.744 1.00 91.31 154 LEU A O 1
ATOM 1248 N N . THR A 1 155 ? -2.411 -7.463 -6.687 1.00 91.50 155 THR A N 1
ATOM 1249 C CA . THR A 1 155 ? -2.350 -8.146 -7.983 1.00 91.50 155 THR A CA 1
ATOM 1250 C C . THR A 1 155 ? -1.337 -7.447 -8.888 1.00 91.50 155 THR A C 1
ATOM 1252 O O . THR A 1 155 ? -0.957 -6.303 -8.625 1.00 91.50 155 THR A O 1
ATOM 1255 N N . ASP A 1 156 ? -0.980 -8.072 -10.009 1.00 86.44 156 ASP A N 1
ATOM 1256 C CA . ASP A 1 156 ? -0.172 -7.428 -11.054 1.00 86.44 156 ASP A CA 1
ATOM 1257 C C . ASP A 1 156 ? -0.821 -6.123 -11.552 1.00 86.44 156 ASP A C 1
ATOM 1259 O O . ASP A 1 156 ? -0.145 -5.138 -11.830 1.00 86.44 156 ASP A O 1
ATOM 1263 N N . GLU A 1 157 ? -2.157 -6.081 -11.628 1.00 87.56 157 GLU A N 1
ATOM 1264 C CA . GLU A 1 157 ? -2.892 -4.856 -11.966 1.00 87.56 157 GLU A CA 1
ATOM 1265 C C . GLU A 1 157 ? -2.762 -3.796 -10.863 1.00 87.56 157 GLU A C 1
ATOM 1267 O O . GLU A 1 157 ? -2.669 -2.607 -11.154 1.00 87.56 157 GLU A O 1
ATOM 1272 N N . GLY A 1 158 ? -2.741 -4.214 -9.595 1.00 90.94 158 GLY A N 1
ATOM 1273 C CA . GLY A 1 158 ? -2.506 -3.346 -8.446 1.00 90.94 158 GLY A CA 1
ATOM 1274 C C . GLY A 1 158 ? -1.128 -2.692 -8.464 1.00 90.94 158 GLY A C 1
ATOM 1275 O O . GLY A 1 158 ? -1.040 -1.486 -8.240 1.00 90.94 158 GLY A O 1
ATOM 1276 N N . ARG A 1 159 ? -0.082 -3.466 -8.774 1.00 88.31 159 ARG A N 1
ATOM 1277 C CA . ARG A 1 159 ? 1.296 -2.967 -8.920 1.00 88.31 159 ARG A CA 1
ATOM 1278 C C . ARG A 1 159 ? 1.396 -1.972 -10.074 1.00 88.31 159 ARG A C 1
ATOM 1280 O O . ARG A 1 159 ? 1.651 -0.790 -9.836 1.00 88.31 159 ARG A O 1
ATOM 1287 N N . ARG A 1 160 ? 0.939 -2.374 -11.267 1.00 86.06 160 ARG A N 1
ATOM 1288 C CA . ARG A 1 160 ? 0.880 -1.494 -12.448 1.00 86.06 160 ARG A CA 1
ATOM 1289 C C . ARG A 1 160 ? 0.051 -0.232 -12.213 1.00 86.06 160 ARG A C 1
ATOM 1291 O O . ARG A 1 160 ? 0.339 0.815 -12.791 1.00 86.06 160 ARG A O 1
ATOM 1298 N N . HIS A 1 161 ? -0.978 -0.292 -11.362 1.00 86.31 161 HIS A N 1
ATOM 1299 C CA . HIS A 1 161 ? -1.767 0.885 -10.990 1.00 86.31 161 HIS A CA 1
ATOM 1300 C C . HIS A 1 161 ? -0.978 1.904 -10.159 1.00 86.31 161 HIS A C 1
ATOM 1302 O O . HIS A 1 161 ? -1.243 3.100 -10.281 1.00 86.31 161 HIS A O 1
ATOM 1308 N N . LEU A 1 162 ? -0.041 1.442 -9.328 1.00 83.94 162 LEU A N 1
ATOM 1309 C CA . LEU A 1 162 ? 0.888 2.287 -8.575 1.00 83.94 162 LEU A CA 1
ATOM 1310 C C . LEU A 1 162 ? 2.077 2.757 -9.423 1.00 83.94 162 LEU A C 1
ATOM 1312 O O . LEU A 1 162 ? 2.755 3.699 -9.028 1.00 83.94 162 LEU A O 1
ATOM 1316 N N . GLY A 1 163 ? 2.291 2.148 -10.591 1.00 80.06 163 GLY A N 1
ATOM 1317 C CA . GLY A 1 163 ? 3.494 2.361 -11.393 1.00 80.06 163 GLY A CA 1
ATOM 1318 C C . GLY A 1 163 ? 4.692 1.556 -10.890 1.00 80.06 163 GLY A C 1
ATOM 1319 O O . GLY A 1 163 ? 5.818 1.955 -11.175 1.00 80.06 163 GLY A O 1
ATOM 1320 N N . LEU A 1 164 ? 4.414 0.481 -10.143 1.00 74.94 164 LEU A N 1
ATOM 1321 C CA . LEU A 1 164 ? 5.342 -0.590 -9.791 1.00 74.94 164 LEU A CA 1
ATOM 1322 C C . LEU A 1 164 ? 5.276 -1.686 -10.858 1.00 74.94 164 LEU A C 1
ATOM 1324 O O . LEU A 1 164 ? 4.141 -1.947 -11.341 1.00 74.94 164 LEU A O 1
#

Radius of gyration: 17.45 Å; chains: 1; bounding box: 45×31×43 Å

Sequence (164 aa):
MPSRRRFYPSVLKREGVDTEFVRLDIEHEGQRWLIEGDLDIVLRRIDEEIEEDILEEIAESTKTEEVGGAAGIFTALLEELDVLRRPEQVLLAIHSLRSVDAEVEIPPRVIEGLFKDAGMKPPGNLSLYMNRLRERQLIDVPDVEGQKNRHAYLTDEGRRHLGL

Foldseek 3Di:
DDDDDDDDPDDPDDDDDPPVVVVVVLVVVLVVVVVVPCVVVNVVVVLVVVVVVQQVVQQVVCVVPPPRALLSQLLSLCVVLVDDDQLLSLLSSLVSNCVRPVPFFDDPVSSCVSCVSNVHHGPPPSVVSVVVCVVVVQWDFDPDPPRGRRNIDGDPVVSVVSVD

pLDDT: mean 73.22, std 18.57, range [34.56, 94.62]

Secondary structure (DSSP, 8-state):
-PPP---------SS---HHHHHHHHHHHHHHHHHHT-HHHHHHHHHHHHHHHHHHHHHHHHTTSS--SHHHHHHHHHHHTT--SHHHHHHHHHHHHHHH-TT----HHHHHHHHHHTTPPP-S-HHHHHHHHHHTTSEE----TT-TTTS-EE-HHHHHHHT-